Protein AF-A0A376GHS5-F1 (afdb_monomer_lite)

Organism: NCBI:txid343874

Sequence (92 aa):
MTEKEKLGIYLTSLRKDIKSSDYIDRSISQQELADKTKGLSKNTLLSIENGSANPTLDSLIILANALNQDKLNIFNISIDVKKYIKENNLDF

pLDDT: mean 94.78, std 4.31, range [69.0, 98.0]

InterPro domains:
  IPR001387 Cro/C1-type, helix-turn-helix domain [PF01381] (27-68)
  IPR001387 Cro/C1-type, helix-turn-helix domain [PS50943] (26-75)
  IPR001387 Cro/C1-type, helix-turn-helix domain [SM00530] (10-74)
  IPR001387 Cro/C1-type, helix-turn-helix domain [cd00093] (26-68)
  IPR010982 Lambda repressor-like, DNA-binding domain superfamily [G3DSA:1.10.260.40] (2-83)
  IPR010982 Lambda repressor-like, DNA-binding domain superfamily [SSF47413] (25-74)

Secondary structure (DSSP, 8-state):
--HHHHHHHHHHHHHHTSBPSSSTT-BPPHHHHHHTSSS--HHHHHHHHTT-----HHHHHHHHHHTT-SEEEETTEEEEHHHHHHHHT---

Foldseek 3Di:
DDLLQVQLCVLVVLQQVDCDPVDPPGGHQLCNLQVLADPAHSVNNVCSNNSNDDDDPLRVLRSCVSSVHQWDDRPPDIDGSVVVCVVVVDDD

Structure (mmCIF, N/CA/C/O backbone):
data_AF-A0A376GHS5-F1
#
_entry.id   AF-A0A376GHS5-F1
#
loop_
_atom_site.group_PDB
_atom_site.id
_atom_site.type_symbol
_atom_site.label_atom_id
_atom_site.label_alt_id
_atom_site.label_comp_id
_atom_site.label_asym_id
_atom_site.label_entity_id
_atom_site.label_seq_id
_atom_site.pdbx_PDB_ins_code
_atom_site.Cartn_x
_atom_site.Cartn_y
_atom_site.Cartn_z
_atom_site.occupancy
_atom_site.B_iso_or_equiv
_atom_site.auth_seq_id
_atom_site.auth_comp_id
_atom_site.auth_asym_id
_atom_site.auth_atom_id
_atom_site.pdbx_PDB_model_num
ATOM 1 N N . MET A 1 1 ? 16.905 -5.593 10.758 1.00 87.19 1 MET A N 1
ATOM 2 C CA . MET A 1 1 ? 15.595 -5.289 10.162 1.00 87.19 1 MET A CA 1
ATOM 3 C C . MET A 1 1 ? 14.738 -4.583 11.200 1.00 87.19 1 MET A C 1
ATOM 5 O O . MET A 1 1 ? 14.492 -5.165 12.251 1.00 87.19 1 MET A O 1
ATOM 9 N N . THR A 1 2 ? 14.362 -3.335 10.950 1.00 95.06 2 THR A N 1
ATOM 10 C CA . THR A 1 2 ? 13.501 -2.508 11.804 1.00 95.06 2 THR A CA 1
ATOM 11 C C . THR A 1 2 ? 12.023 -2.816 11.559 1.00 95.06 2 THR A C 1
ATOM 13 O O . THR A 1 2 ? 11.659 -3.405 10.542 1.00 95.06 2 THR A O 1
ATOM 16 N N . GLU A 1 3 ? 11.145 -2.379 12.462 1.00 95.06 3 GLU A N 1
ATOM 17 C CA . GLU A 1 3 ? 9.693 -2.514 12.278 1.00 95.06 3 GLU A CA 1
ATOM 18 C C . GLU A 1 3 ? 9.184 -1.750 11.043 1.00 95.06 3 GLU A C 1
ATOM 20 O O . GLU A 1 3 ? 8.284 -2.221 10.350 1.00 95.06 3 GLU A O 1
ATOM 25 N N . LYS A 1 4 ? 9.818 -0.620 10.701 1.00 95.88 4 LYS A N 1
ATOM 26 C CA . LYS A 1 4 ? 9.512 0.133 9.476 1.00 95.88 4 LYS A CA 1
ATOM 27 C C . LYS A 1 4 ? 9.900 -0.641 8.219 1.00 95.88 4 LYS A C 1
ATOM 29 O O . LYS A 1 4 ? 9.127 -0.676 7.271 1.00 95.88 4 LYS A O 1
ATOM 34 N N . GLU A 1 5 ? 11.060 -1.298 8.222 1.00 96.81 5 GLU A N 1
ATOM 35 C CA . GLU A 1 5 ? 11.489 -2.158 7.109 1.00 96.81 5 GLU A CA 1
ATOM 36 C C . GLU A 1 5 ? 10.553 -3.364 6.948 1.00 96.81 5 GLU A C 1
ATOM 38 O O . GLU A 1 5 ? 10.170 -3.691 5.828 1.00 96.81 5 GLU A O 1
ATOM 43 N N . LYS A 1 6 ? 10.110 -3.988 8.050 1.00 96.44 6 LYS A N 1
ATOM 44 C CA . LYS A 1 6 ? 9.116 -5.078 8.005 1.00 96.44 6 LYS A CA 1
ATOM 45 C C . LYS A 1 6 ? 7.793 -4.615 7.393 1.00 96.44 6 LYS A C 1
ATOM 47 O O . LYS A 1 6 ? 7.254 -5.296 6.522 1.00 96.44 6 LYS A O 1
ATOM 52 N N . LEU A 1 7 ? 7.288 -3.456 7.824 1.00 96.12 7 LEU A N 1
ATOM 53 C CA . LEU A 1 7 ? 6.073 -2.854 7.274 1.00 96.12 7 LEU A CA 1
ATOM 54 C C . LEU A 1 7 ? 6.232 -2.538 5.779 1.00 96.12 7 LEU A C 1
ATOM 56 O O . LEU A 1 7 ? 5.352 -2.868 4.990 1.00 96.12 7 LEU A O 1
ATOM 60 N N . GLY A 1 8 ? 7.364 -1.953 5.380 1.00 96.69 8 GLY A N 1
ATOM 61 C CA . GLY A 1 8 ? 7.664 -1.641 3.982 1.00 96.69 8 GLY A CA 1
ATOM 62 C C . GLY A 1 8 ? 7.716 -2.882 3.086 1.00 96.69 8 GLY A C 1
ATOM 63 O O . GLY A 1 8 ? 7.120 -2.890 2.006 1.00 96.69 8 GLY A O 1
ATOM 64 N N . ILE A 1 9 ? 8.339 -3.968 3.558 1.00 97.12 9 ILE A N 1
ATOM 65 C CA . ILE A 1 9 ? 8.372 -5.263 2.858 1.00 97.12 9 ILE A CA 1
ATOM 66 C C . ILE A 1 9 ? 6.957 -5.833 2.694 1.00 97.12 9 ILE A C 1
ATOM 68 O O . ILE A 1 9 ? 6.604 -6.271 1.600 1.00 97.12 9 ILE A O 1
ATOM 72 N N . TYR A 1 10 ? 6.140 -5.794 3.749 1.00 96.56 10 TYR A N 1
ATOM 73 C CA . TYR A 1 10 ? 4.751 -6.256 3.704 1.00 96.56 10 TYR A CA 1
ATOM 74 C C . TYR A 1 10 ? 3.902 -5.455 2.703 1.00 96.56 10 TYR A C 1
ATOM 76 O O . TYR A 1 10 ? 3.216 -6.029 1.861 1.00 96.56 10 TYR A O 1
ATOM 84 N N . LEU A 1 11 ? 3.983 -4.124 2.722 1.00 96.88 11 LEU A N 1
ATOM 85 C CA . LEU A 1 11 ? 3.249 -3.289 1.764 1.00 96.88 11 LEU A CA 1
ATOM 86 C C . LEU A 1 11 ? 3.735 -3.514 0.325 1.00 96.88 11 LEU A C 1
ATOM 88 O O . LEU A 1 11 ? 2.931 -3.556 -0.606 1.00 96.88 11 LEU A O 1
ATOM 92 N N . THR A 1 12 ? 5.038 -3.748 0.146 1.00 97.75 12 THR A N 1
ATOM 93 C CA . THR A 1 12 ? 5.614 -4.109 -1.154 1.00 97.75 12 THR A CA 1
ATOM 94 C C . THR A 1 12 ? 5.058 -5.435 -1.669 1.00 97.75 12 THR A C 1
ATOM 96 O O . THR A 1 12 ? 4.793 -5.546 -2.868 1.00 97.75 12 THR A O 1
ATOM 99 N N . SER A 1 13 ? 4.887 -6.449 -0.809 1.00 97.19 13 SER A N 1
ATOM 100 C CA . SER A 1 13 ? 4.310 -7.728 -1.240 1.00 97.19 13 SER A CA 1
ATOM 101 C C . SER A 1 13 ? 2.861 -7.553 -1.681 1.00 97.19 13 SER A C 1
ATOM 103 O O . SER A 1 13 ? 2.528 -7.975 -2.782 1.00 97.19 13 SER A O 1
ATOM 105 N N . LEU A 1 14 ? 2.052 -6.819 -0.907 1.00 96.94 14 LEU A N 1
ATOM 106 C CA . LEU A 1 14 ? 0.668 -6.514 -1.284 1.00 96.94 14 LEU A CA 1
ATOM 107 C C . LEU A 1 14 ? 0.580 -5.787 -2.632 1.00 96.94 14 LEU A 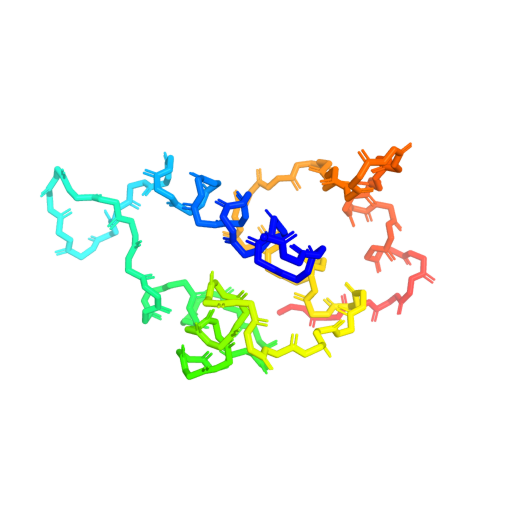C 1
ATOM 109 O O . LEU A 1 14 ? -0.252 -6.125 -3.470 1.00 96.94 14 LEU A O 1
ATOM 113 N N . ARG A 1 15 ? 1.460 -4.807 -2.880 1.00 97.19 15 ARG A N 1
ATOM 114 C CA . ARG A 1 15 ? 1.505 -4.107 -4.171 1.00 97.19 15 ARG A CA 1
ATOM 115 C C . ARG A 1 15 ? 1.848 -5.046 -5.321 1.00 97.19 15 ARG A C 1
ATOM 117 O O . ARG A 1 15 ? 1.265 -4.939 -6.397 1.00 97.19 15 ARG A O 1
ATOM 124 N N . LYS A 1 16 ? 2.806 -5.949 -5.121 1.00 96.56 16 LYS A N 1
ATOM 125 C CA . LYS A 1 16 ? 3.263 -6.862 -6.176 1.00 96.56 16 LYS A CA 1
ATOM 126 C C . LYS A 1 16 ? 2.198 -7.877 -6.601 1.00 96.56 16 LYS A C 1
ATOM 128 O O . LYS A 1 16 ? 2.273 -8.353 -7.734 1.00 96.56 16 LYS A O 1
ATOM 133 N N . ASP A 1 17 ? 1.197 -8.132 -5.768 1.00 95.50 17 ASP A N 1
ATOM 134 C CA . ASP A 1 17 ? 0.071 -9.011 -6.101 1.00 95.50 17 ASP A CA 1
ATOM 135 C C . ASP A 1 17 ? -0.937 -8.359 -7.067 1.00 95.50 17 ASP A C 1
ATOM 137 O O . ASP A 1 17 ? -1.737 -9.045 -7.705 1.00 95.50 17 ASP A O 1
ATOM 141 N N . ILE A 1 18 ? -0.878 -7.035 -7.236 1.00 95.31 18 ILE A N 1
ATOM 142 C CA . ILE A 1 18 ? -1.785 -6.285 -8.106 1.00 95.31 18 ILE A CA 1
ATOM 143 C C . ILE A 1 18 ? -1.162 -6.110 -9.483 1.00 95.31 18 ILE A C 1
ATOM 145 O O . ILE A 1 18 ? -0.025 -5.657 -9.613 1.00 95.31 18 ILE A O 1
ATOM 149 N N . LYS A 1 19 ? -1.928 -6.421 -10.531 1.00 96.19 19 LYS A N 1
ATOM 150 C CA . LYS A 1 19 ? -1.511 -6.225 -11.924 1.00 96.19 19 LYS A CA 1
ATOM 151 C C . LYS A 1 19 ? -1.485 -4.743 -12.301 1.00 96.19 19 LYS A C 1
ATOM 153 O O . LYS A 1 19 ? -2.360 -3.973 -11.906 1.00 96.19 19 LYS A O 1
ATOM 158 N N . SER A 1 20 ? -0.468 -4.369 -13.069 1.00 95.69 20 SER A N 1
ATOM 159 C CA . SER A 1 20 ? -0.348 -3.050 -13.686 1.00 95.69 20 SER A CA 1
ATOM 160 C C . SER A 1 20 ? -1.454 -2.850 -14.722 1.00 95.69 20 SER A C 1
ATOM 162 O O . SER A 1 20 ? -1.818 -3.790 -15.431 1.00 95.69 20 SER A O 1
ATOM 164 N N . SER A 1 21 ? -1.996 -1.631 -14.794 1.00 93.44 21 SER A N 1
ATOM 165 C CA . SER A 1 21 ? -2.900 -1.228 -15.880 1.00 93.44 21 SER A CA 1
ATOM 166 C C . SER A 1 21 ? -2.133 -0.845 -17.139 1.00 93.44 21 SER A C 1
ATOM 168 O O . SER A 1 21 ? -2.646 -1.000 -18.243 1.00 93.44 21 SER A O 1
ATOM 170 N N . ASP A 1 22 ? -0.903 -0.367 -16.962 1.00 92.81 22 ASP A N 1
ATOM 171 C CA . ASP A 1 22 ? -0.115 0.256 -18.021 1.00 92.81 22 ASP A CA 1
ATOM 172 C C . ASP A 1 22 ? 0.796 -0.756 -18.730 1.00 92.81 22 ASP A C 1
ATOM 174 O O . ASP A 1 22 ? 1.166 -0.573 -19.891 1.00 92.81 22 ASP A O 1
ATOM 178 N N . TYR A 1 23 ? 1.161 -1.843 -18.042 1.00 93.19 23 TYR A N 1
ATOM 179 C CA . TYR A 1 23 ? 2.101 -2.844 -18.531 1.00 93.19 23 TYR A CA 1
ATOM 180 C C . TYR A 1 23 ? 1.562 -4.265 -18.358 1.00 93.19 23 TYR A C 1
ATOM 182 O O . TYR A 1 23 ? 1.386 -4.763 -17.244 1.00 93.19 23 TYR A O 1
ATOM 190 N N . ILE A 1 24 ? 1.402 -4.960 -19.485 1.00 92.81 24 ILE A N 1
ATOM 191 C CA . ILE A 1 24 ? 1.024 -6.376 -19.520 1.00 92.81 24 ILE A CA 1
ATOM 192 C C . ILE A 1 24 ? 2.060 -7.206 -18.742 1.00 92.81 24 ILE A C 1
ATOM 194 O O . ILE A 1 24 ? 3.264 -6.950 -18.808 1.00 92.81 24 ILE A O 1
ATOM 198 N N . ASP A 1 25 ? 1.571 -8.176 -17.968 1.00 93.62 25 ASP A N 1
ATOM 199 C CA . ASP A 1 25 ? 2.354 -9.111 -17.148 1.00 93.62 25 ASP A CA 1
ATOM 200 C C . ASP A 1 25 ? 3.235 -8.495 -16.049 1.00 93.62 25 ASP A C 1
ATOM 202 O O . ASP A 1 25 ? 4.013 -9.208 -15.411 1.00 93.62 25 ASP A O 1
ATOM 206 N N . ARG A 1 26 ? 3.079 -7.202 -15.743 1.00 95.00 26 ARG A N 1
ATOM 207 C CA . ARG A 1 26 ? 3.774 -6.559 -14.618 1.00 95.00 26 ARG A CA 1
ATOM 208 C C . ARG A 1 26 ? 2.850 -6.330 -13.433 1.00 95.00 26 ARG A C 1
ATOM 210 O O . ARG A 1 26 ? 1.631 -6.233 -13.568 1.00 95.00 26 ARG A O 1
ATOM 217 N N . SER A 1 27 ? 3.452 -6.230 -12.254 1.00 97.12 27 SER A N 1
ATOM 218 C CA . SER A 1 27 ? 2.770 -5.692 -11.081 1.00 97.12 27 SER A CA 1
ATOM 219 C C . SER A 1 27 ? 2.684 -4.171 -11.164 1.00 97.12 27 SER A C 1
ATOM 221 O O . SER A 1 27 ? 3.551 -3.540 -11.772 1.00 97.12 27 SER A O 1
ATOM 223 N N . ILE A 1 28 ? 1.680 -3.587 -10.512 1.00 97.06 28 ILE A N 1
ATOM 224 C CA . ILE A 1 28 ? 1.484 -2.139 -10.452 1.00 97.06 28 ILE A CA 1
ATOM 225 C C . ILE A 1 28 ? 2.738 -1.441 -9.906 1.00 97.06 28 ILE A C 1
ATOM 227 O O . ILE A 1 28 ? 3.340 -1.862 -8.909 1.00 97.06 28 ILE A O 1
ATOM 231 N N . SER A 1 29 ? 3.167 -0.374 -10.572 1.00 97.00 29 SER A N 1
ATOM 232 C CA . SER A 1 29 ? 4.286 0.448 -10.122 1.00 97.00 29 SER A CA 1
ATOM 233 C C . SER A 1 29 ? 3.906 1.326 -8.922 1.00 97.00 29 SER A C 1
ATOM 235 O O . SER A 1 29 ? 2.736 1.519 -8.599 1.00 97.00 29 SER A O 1
ATOM 237 N N . GLN A 1 30 ? 4.909 1.899 -8.251 1.00 97.19 30 GLN A N 1
ATOM 238 C CA . GLN A 1 30 ? 4.670 2.915 -7.217 1.00 97.19 30 GLN A CA 1
ATOM 239 C C . GLN A 1 30 ? 3.994 4.168 -7.794 1.00 97.19 30 GLN A C 1
ATOM 241 O O . GLN A 1 30 ? 3.267 4.839 -7.077 1.00 97.19 30 GLN A O 1
ATOM 246 N N . GLN A 1 31 ? 4.237 4.496 -9.070 1.00 97.00 31 GLN A N 1
ATOM 247 C CA . GLN A 1 31 ? 3.589 5.641 -9.710 1.00 97.00 31 GLN A CA 1
ATOM 248 C C . GLN A 1 31 ? 2.104 5.357 -9.930 1.00 97.00 31 GLN A C 1
ATOM 250 O O . GLN A 1 31 ? 1.276 6.096 -9.420 1.00 97.00 31 GLN A O 1
ATOM 255 N N . GLU A 1 32 ? 1.778 4.235 -10.572 1.00 96.50 32 GLU A N 1
ATOM 256 C CA . GLU A 1 32 ? 0.385 3.832 -10.793 1.00 96.50 32 GLU A CA 1
ATOM 257 C C . GLU A 1 32 ? -0.388 3.689 -9.474 1.00 96.50 32 GLU A C 1
ATOM 259 O O . GLU A 1 32 ? -1.572 4.003 -9.410 1.00 96.50 32 GLU A O 1
ATOM 264 N N . LEU A 1 33 ? 0.261 3.218 -8.402 1.00 96.19 33 LEU A N 1
ATOM 265 C CA . LEU A 1 33 ? -0.379 3.157 -7.089 1.00 96.19 33 LEU A CA 1
ATOM 266 C C . LEU A 1 33 ? -0.600 4.551 -6.489 1.00 96.19 33 LEU A C 1
ATOM 268 O O . LEU A 1 33 ? -1.663 4.792 -5.928 1.00 96.19 33 LEU A O 1
ATOM 272 N N . ALA A 1 34 ? 0.364 5.465 -6.628 1.00 95.94 34 ALA A N 1
ATOM 273 C CA . ALA A 1 34 ? 0.196 6.854 -6.204 1.00 95.94 34 ALA A CA 1
ATOM 274 C C . ALA A 1 34 ? -0.974 7.521 -6.942 1.00 95.94 34 ALA A C 1
ATOM 276 O O . ALA A 1 34 ? -1.794 8.181 -6.311 1.00 95.94 34 ALA A O 1
ATOM 277 N N . ASP A 1 35 ? -1.114 7.264 -8.244 1.00 94.81 35 ASP A N 1
ATOM 278 C CA . ASP A 1 35 ? -2.196 7.807 -9.075 1.00 94.81 35 ASP A CA 1
ATOM 279 C C . ASP A 1 35 ? -3.588 7.279 -8.662 1.00 94.81 35 ASP A C 1
ATOM 281 O O . ASP A 1 35 ? -4.604 7.908 -8.953 1.00 94.81 35 ASP A O 1
ATOM 285 N N . LYS A 1 36 ? -3.647 6.151 -7.936 1.00 92.94 36 LYS A N 1
ATOM 286 C CA . LYS A 1 36 ? -4.875 5.581 -7.347 1.00 92.94 36 LYS A CA 1
ATOM 287 C C . LYS A 1 36 ? -5.182 6.082 -5.937 1.00 92.94 36 LYS A C 1
ATOM 289 O O . LYS A 1 36 ? -6.188 5.678 -5.357 1.00 92.94 36 LYS A O 1
ATOM 294 N N . THR A 1 37 ? -4.321 6.914 -5.362 1.00 91.19 37 THR A N 1
ATOM 295 C CA . THR A 1 37 ? -4.465 7.416 -3.993 1.00 91.19 37 THR A CA 1
ATOM 296 C C . THR A 1 37 ? -4.581 8.929 -3.984 1.00 91.19 37 THR A C 1
ATOM 298 O O . THR A 1 37 ? -3.802 9.632 -4.624 1.00 91.19 37 THR A O 1
ATOM 301 N N . LYS A 1 38 ? -5.484 9.469 -3.170 1.00 87.19 38 LYS A N 1
ATOM 302 C CA . LYS A 1 38 ? -5.484 10.897 -2.864 1.00 87.19 38 LYS A CA 1
ATOM 303 C C . LYS A 1 38 ? -4.510 11.182 -1.725 1.00 87.19 38 LYS A C 1
ATOM 305 O O . LYS A 1 38 ? -4.667 10.700 -0.609 1.00 87.19 38 LYS A O 1
ATOM 310 N N . GLY A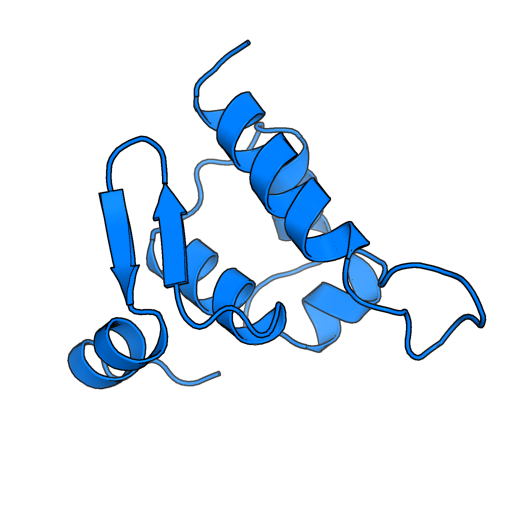 1 39 ? -3.481 11.974 -2.022 1.00 85.69 39 GLY A N 1
ATOM 311 C CA . GLY A 1 39 ? -2.542 12.496 -1.023 1.00 85.69 39 GLY A CA 1
ATOM 312 C C . GLY A 1 39 ? -1.260 11.687 -0.798 1.00 85.69 39 GLY A C 1
ATOM 313 O O . GLY A 1 39 ? -0.405 12.150 -0.044 1.00 85.69 39 GLY A O 1
ATOM 314 N N . LEU A 1 40 ? -1.059 10.540 -1.463 1.00 94.19 40 LEU A N 1
ATOM 315 C CA . LEU A 1 40 ? 0.225 9.827 -1.426 1.00 94.19 40 LEU A CA 1
ATOM 316 C C . LEU A 1 40 ? 0.973 10.002 -2.747 1.00 94.19 40 LEU A C 1
ATOM 318 O O . LEU A 1 40 ? 0.495 9.642 -3.815 1.00 94.19 40 LEU A O 1
ATOM 322 N N . SER A 1 41 ? 2.184 10.552 -2.670 1.00 96.31 41 SER A N 1
ATOM 323 C CA . SER A 1 41 ? 3.070 10.659 -3.830 1.00 96.31 41 SER A CA 1
ATOM 324 C C . SER A 1 41 ? 3.866 9.369 -4.040 1.00 96.31 41 SER A C 1
ATOM 326 O O . SER A 1 41 ? 4.120 8.625 -3.089 1.00 96.31 41 SER A O 1
ATOM 328 N N . LYS A 1 42 ? 4.393 9.160 -5.253 1.00 97.56 42 LYS A N 1
ATOM 329 C CA . LYS A 1 42 ? 5.370 8.093 -5.533 1.00 97.56 42 LYS A CA 1
ATOM 330 C C . LYS A 1 42 ? 6.541 8.097 -4.538 1.00 97.56 42 LYS A C 1
ATOM 332 O O . LYS A 1 42 ? 6.951 7.037 -4.075 1.00 97.56 42 LYS A O 1
ATOM 337 N N . ASN A 1 43 ? 7.065 9.274 -4.182 1.00 97.62 43 ASN A N 1
ATOM 338 C CA . ASN A 1 43 ? 8.175 9.399 -3.228 1.00 97.62 43 ASN A CA 1
ATOM 339 C C . ASN A 1 43 ? 7.763 8.983 -1.812 1.00 97.62 43 ASN A C 1
ATOM 341 O O . ASN A 1 43 ? 8.555 8.367 -1.097 1.00 97.62 43 ASN A O 1
ATOM 345 N N . THR A 1 44 ? 6.523 9.281 -1.418 1.00 96.50 44 THR A N 1
ATOM 346 C CA . THR A 1 44 ? 5.948 8.820 -0.151 1.00 96.50 44 THR A CA 1
ATOM 347 C C . THR A 1 44 ? 5.902 7.295 -0.125 1.00 96.50 44 THR A C 1
ATOM 349 O O . THR A 1 44 ? 6.420 6.693 0.812 1.00 96.50 44 THR A O 1
ATOM 352 N N . LEU A 1 45 ? 5.371 6.665 -1.179 1.00 97.50 45 LEU A N 1
ATOM 353 C CA . LEU A 1 45 ? 5.302 5.205 -1.293 1.00 97.50 45 LEU A CA 1
ATOM 354 C C . LEU A 1 45 ? 6.690 4.559 -1.289 1.00 97.50 45 LEU A C 1
ATOM 356 O O . LEU A 1 45 ? 6.916 3.620 -0.535 1.00 97.50 45 LEU A O 1
ATOM 360 N N . LEU A 1 46 ? 7.644 5.105 -2.048 1.00 97.88 46 LEU A N 1
ATOM 361 C CA . LEU A 1 46 ? 9.034 4.643 -2.048 1.00 97.88 46 LEU A CA 1
ATOM 362 C C . LEU A 1 46 ? 9.652 4.689 -0.644 1.00 97.88 46 LEU A C 1
ATOM 364 O O . LEU A 1 46 ? 10.318 3.747 -0.222 1.00 97.88 46 LEU A O 1
ATOM 368 N N . SER A 1 47 ? 9.425 5.779 0.087 1.00 97.94 47 SER A N 1
ATOM 369 C CA . SER A 1 47 ? 9.967 5.957 1.438 1.00 97.94 47 SER A CA 1
ATOM 370 C C . SER A 1 47 ? 9.314 5.007 2.450 1.00 97.94 47 SER A C 1
ATOM 372 O O . SER A 1 47 ? 9.977 4.526 3.367 1.00 97.94 47 SER A O 1
ATOM 374 N N . ILE A 1 48 ? 8.023 4.706 2.278 1.00 97.38 48 ILE A N 1
ATOM 375 C CA . ILE A 1 48 ? 7.312 3.699 3.075 1.00 97.38 48 ILE A CA 1
ATOM 376 C C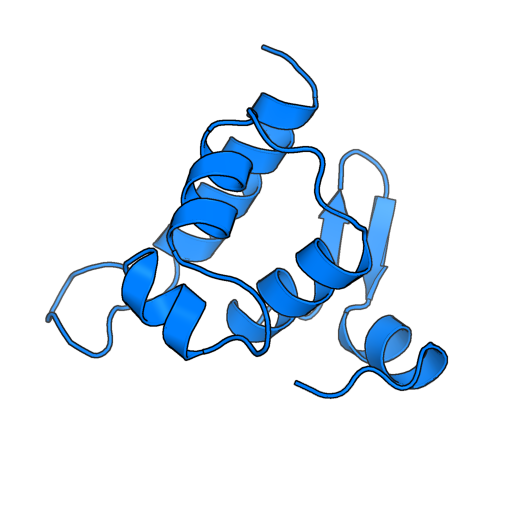 . ILE A 1 48 ? 7.857 2.297 2.775 1.00 97.38 48 ILE A C 1
ATOM 378 O O . ILE A 1 48 ? 8.231 1.586 3.703 1.00 97.38 48 ILE A O 1
ATOM 382 N N . GLU A 1 49 ? 7.954 1.911 1.500 1.00 97.25 49 GLU A N 1
ATOM 383 C CA . GLU A 1 49 ? 8.423 0.580 1.081 1.00 97.25 49 GLU A CA 1
ATOM 384 C C . GLU A 1 49 ? 9.871 0.304 1.499 1.00 97.25 49 GLU A C 1
ATOM 386 O O . GLU A 1 49 ? 10.194 -0.812 1.902 1.00 97.25 49 GLU A O 1
ATOM 391 N N . ASN A 1 50 ? 10.725 1.329 1.487 1.00 97.12 50 ASN A N 1
ATOM 392 C CA . ASN A 1 50 ? 12.109 1.230 1.954 1.00 97.12 50 ASN A CA 1
ATOM 393 C C . ASN A 1 50 ? 12.247 1.291 3.488 1.00 97.12 50 ASN A C 1
ATOM 395 O O . ASN A 1 50 ? 13.357 1.174 4.002 1.00 97.12 50 ASN A O 1
ATOM 399 N N . GLY A 1 51 ? 11.161 1.525 4.232 1.00 97.12 51 GLY A N 1
ATOM 400 C CA . GLY A 1 51 ? 11.193 1.656 5.691 1.00 97.12 51 GLY A CA 1
ATOM 401 C C . GLY A 1 51 ? 11.846 2.946 6.210 1.00 97.12 51 GLY A C 1
ATOM 402 O O . GLY A 1 51 ? 12.159 3.037 7.398 1.00 97.12 51 GLY A O 1
ATOM 403 N N . SER A 1 52 ? 12.052 3.953 5.355 1.00 97.31 52 SER A N 1
ATOM 404 C CA . SER A 1 52 ? 12.631 5.246 5.746 1.00 97.31 52 SER A CA 1
ATOM 405 C C . SER A 1 52 ? 11.583 6.247 6.248 1.00 97.31 52 SER A C 1
ATOM 407 O O . SER A 1 52 ? 11.914 7.159 7.007 1.00 97.31 52 SER A O 1
ATOM 409 N N . ALA A 1 53 ? 10.309 6.065 5.889 1.00 95.25 53 ALA A N 1
ATOM 410 C CA . ALA A 1 53 ? 9.202 6.894 6.360 1.00 95.25 53 ALA A CA 1
ATOM 411 C C . ALA A 1 53 ? 8.612 6.420 7.702 1.00 95.25 53 ALA A C 1
ATOM 413 O O . ALA A 1 53 ? 8.758 5.271 8.114 1.00 95.25 53 ALA A O 1
ATOM 414 N N . ASN A 1 54 ? 7.895 7.321 8.378 1.00 93.88 54 ASN A N 1
ATOM 415 C CA . ASN A 1 54 ? 7.000 6.997 9.491 1.00 93.88 54 ASN A CA 1
ATOM 416 C C . ASN A 1 54 ? 5.553 7.336 9.086 1.00 93.88 54 ASN A C 1
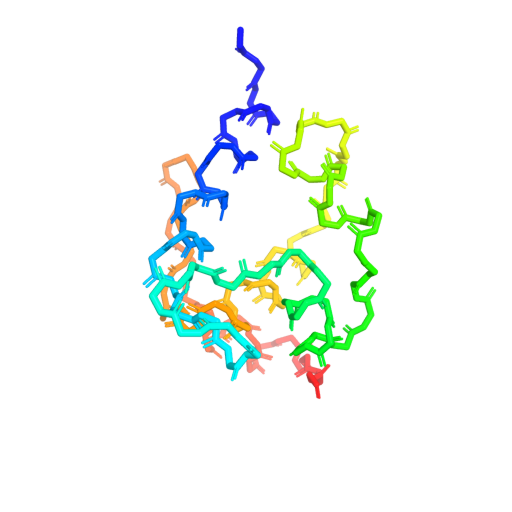ATOM 418 O O . ASN A 1 54 ? 5.093 8.434 9.401 1.00 93.88 54 ASN A O 1
ATOM 422 N N . PRO A 1 55 ? 4.873 6.475 8.306 1.00 94.44 55 PRO A N 1
ATOM 423 C CA . PRO A 1 55 ? 3.537 6.779 7.805 1.00 94.44 55 PRO A CA 1
ATOM 424 C C . PRO A 1 55 ? 2.511 6.858 8.939 1.00 94.44 55 PRO A C 1
ATOM 426 O O . PRO A 1 55 ? 2.598 6.125 9.924 1.00 94.44 55 PRO A O 1
ATOM 429 N N . THR A 1 56 ? 1.516 7.731 8.781 1.00 94.81 56 THR A N 1
ATOM 430 C CA . THR A 1 56 ? 0.340 7.742 9.660 1.00 94.81 56 THR A CA 1
ATOM 431 C C . THR A 1 56 ? -0.529 6.517 9.400 1.00 94.81 56 THR A C 1
ATOM 433 O O . THR A 1 56 ? -0.465 5.922 8.321 1.00 94.81 56 THR A O 1
ATOM 436 N N . LEU A 1 57 ? -1.386 6.164 10.361 1.00 94.88 57 LEU A N 1
ATOM 437 C CA . LEU A 1 57 ? -2.370 5.106 10.145 1.00 94.88 57 LEU A CA 1
ATOM 438 C C . LEU A 1 57 ? -3.278 5.430 8.948 1.00 94.88 57 LEU A C 1
ATOM 440 O O . LEU A 1 57 ? -3.468 4.571 8.098 1.00 94.88 57 LEU A O 1
ATOM 444 N N . ASP A 1 58 ? -3.729 6.677 8.804 1.00 95.06 58 ASP A N 1
ATOM 445 C CA . ASP A 1 58 ? -4.543 7.102 7.656 1.00 95.06 58 ASP A CA 1
ATOM 446 C C . ASP A 1 58 ? -3.826 6.871 6.323 1.00 95.06 58 ASP A C 1
ATOM 448 O O . ASP A 1 58 ? -4.415 6.328 5.395 1.00 95.06 58 ASP A O 1
ATOM 452 N N . SER A 1 59 ? -2.528 7.192 6.241 1.00 94.69 59 SER A N 1
ATOM 453 C CA . SER A 1 59 ? -1.725 6.926 5.038 1.00 94.69 59 SER A CA 1
ATOM 454 C C . SER A 1 59 ? -1.681 5.433 4.714 1.00 94.69 59 SER A C 1
ATOM 456 O O . SER A 1 59 ? -1.785 5.041 3.553 1.00 94.69 59 SER A O 1
ATOM 458 N N . LEU A 1 60 ? -1.544 4.589 5.740 1.00 95.75 60 LEU A N 1
ATOM 459 C CA . LEU A 1 60 ? -1.540 3.137 5.581 1.00 95.75 60 LEU A CA 1
ATOM 460 C C . LEU A 1 60 ? -2.911 2.599 5.156 1.00 95.75 60 LEU A C 1
ATOM 462 O O . LEU A 1 60 ? -2.971 1.683 4.341 1.00 95.75 60 LEU A O 1
ATOM 466 N N . ILE A 1 61 ? -4.002 3.176 5.660 1.00 96.56 61 ILE A N 1
ATOM 467 C CA . ILE A 1 61 ? -5.371 2.794 5.301 1.00 96.56 61 ILE A CA 1
ATOM 468 C C . ILE A 1 61 ? -5.714 3.227 3.874 1.00 96.56 61 ILE A C 1
ATOM 470 O O . ILE A 1 61 ? -6.259 2.426 3.118 1.00 96.56 61 ILE A O 1
ATOM 474 N N . ILE A 1 62 ? -5.337 4.444 3.473 1.00 94.75 62 ILE A N 1
ATOM 475 C CA . ILE A 1 62 ? -5.477 4.927 2.090 1.00 94.75 62 ILE A CA 1
ATOM 476 C C . ILE A 1 62 ? -4.736 3.988 1.136 1.00 94.75 62 ILE A C 1
ATOM 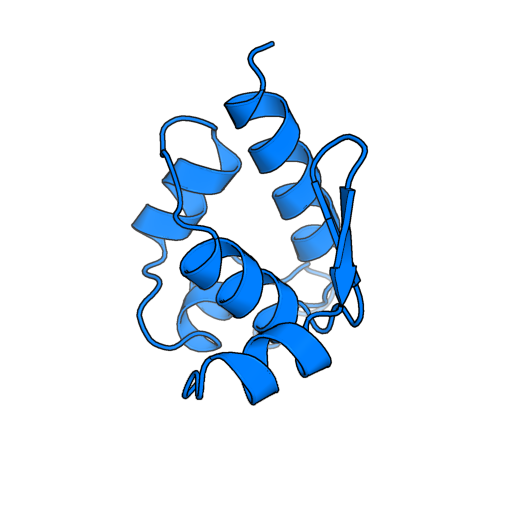478 O O . ILE A 1 62 ? -5.288 3.561 0.121 1.00 94.75 62 ILE A O 1
ATOM 482 N N . LEU A 1 63 ? -3.505 3.611 1.492 1.00 95.25 63 LEU A N 1
ATOM 483 C CA . LEU A 1 63 ? -2.712 2.671 0.713 1.00 95.25 63 LEU A CA 1
ATOM 484 C C . LEU A 1 63 ? -3.372 1.287 0.639 1.00 95.25 63 LEU A C 1
ATOM 486 O O . LEU A 1 63 ? -3.494 0.729 -0.447 1.00 95.25 63 LEU A O 1
ATOM 490 N N . ALA A 1 64 ? -3.835 0.743 1.766 1.00 95.69 64 ALA A N 1
ATOM 491 C CA . ALA A 1 64 ? -4.514 -0.551 1.819 1.00 95.69 64 ALA A CA 1
ATOM 492 C C . ALA A 1 64 ? -5.790 -0.571 0.962 1.00 95.69 64 ALA A C 1
ATOM 494 O O . ALA A 1 64 ? -6.034 -1.540 0.243 1.00 95.69 64 ALA A O 1
ATOM 495 N N . ASN A 1 65 ? -6.563 0.518 0.983 1.00 95.06 65 ASN A N 1
ATOM 496 C CA . ASN A 1 65 ? -7.752 0.684 0.153 1.00 95.06 65 ASN A CA 1
ATOM 497 C C . ASN A 1 65 ? -7.402 0.699 -1.344 1.00 95.06 65 ASN A C 1
ATOM 499 O O . ASN A 1 65 ? -8.000 -0.043 -2.119 1.00 95.06 65 ASN A O 1
ATOM 503 N N . ALA A 1 66 ? -6.379 1.461 -1.752 1.00 94.31 66 ALA A N 1
ATOM 504 C CA . ALA A 1 66 ? -5.898 1.474 -3.139 1.00 94.31 66 ALA A CA 1
ATOM 505 C C . ALA A 1 66 ? -5.315 0.122 -3.590 1.00 94.31 66 ALA A C 1
ATOM 507 O O . ALA A 1 66 ? -5.324 -0.209 -4.778 1.00 94.31 66 ALA A O 1
ATOM 508 N N . LEU A 1 67 ? -4.844 -0.681 -2.631 1.00 95.00 67 LEU A N 1
ATOM 509 C CA . LEU A 1 67 ? -4.397 -2.055 -2.829 1.00 95.00 67 LEU A CA 1
ATOM 510 C C . LEU A 1 67 ? -5.541 -3.092 -2.782 1.00 95.00 67 LEU A C 1
ATOM 512 O O . LEU A 1 67 ? -5.273 -4.295 -2.785 1.00 95.00 67 LEU A O 1
ATOM 516 N N . ASN A 1 68 ? -6.805 -2.655 -2.732 1.00 94.00 68 ASN A N 1
ATOM 517 C CA . ASN A 1 68 ? -8.000 -3.501 -2.623 1.00 94.00 68 ASN A CA 1
ATOM 518 C C . ASN A 1 68 ? -7.965 -4.486 -1.441 1.00 94.00 68 ASN A C 1
ATOM 520 O O . ASN A 1 68 ? -8.425 -5.623 -1.554 1.00 94.00 68 ASN A O 1
ATOM 524 N N . GLN A 1 69 ? -7.403 -4.072 -0.306 1.00 96.19 69 GLN A N 1
ATOM 525 C CA . GLN A 1 69 ? -7.365 -4.893 0.901 1.00 96.19 69 GLN A CA 1
ATOM 526 C C . GLN A 1 69 ? -8.581 -4.611 1.784 1.00 96.19 69 GLN A C 1
ATOM 528 O O . GLN A 1 69 ? -8.805 -3.476 2.195 1.00 96.19 69 GLN A O 1
ATOM 533 N N . ASP A 1 70 ? -9.333 -5.653 2.147 1.00 96.62 70 ASP A N 1
ATOM 534 C CA . ASP A 1 70 ? -10.399 -5.529 3.152 1.00 96.62 70 ASP A CA 1
ATOM 535 C C . ASP A 1 70 ? -9.828 -5.381 4.573 1.00 96.62 70 ASP A C 1
ATOM 537 O O . ASP A 1 70 ? -10.428 -4.735 5.437 1.00 96.62 70 ASP A O 1
ATOM 541 N N . LYS A 1 71 ? -8.652 -5.973 4.820 1.00 97.31 71 LYS A N 1
ATOM 542 C CA . LYS A 1 71 ? -7.949 -5.917 6.103 1.00 97.31 71 LYS A CA 1
ATOM 543 C C . LYS A 1 71 ? -6.492 -5.536 5.916 1.00 97.31 71 LYS A C 1
ATOM 545 O O . LYS A 1 71 ? -5.814 -6.077 5.047 1.00 97.31 71 LYS A O 1
ATOM 550 N N . LEU A 1 72 ? -6.000 -4.677 6.799 1.00 97.25 72 LEU A N 1
ATOM 551 C CA . LEU A 1 72 ? -4.588 -4.342 6.902 1.00 97.25 72 LEU A CA 1
ATOM 552 C C . LEU A 1 72 ? -4.002 -4.981 8.163 1.00 97.25 72 LEU A C 1
ATOM 554 O O . LEU A 1 72 ? -4.440 -4.685 9.275 1.00 97.25 72 LEU A O 1
ATOM 558 N N . ASN A 1 73 ? -3.008 -5.853 7.992 1.00 95.69 73 ASN A N 1
ATOM 559 C CA . ASN A 1 73 ? -2.346 -6.528 9.106 1.00 95.69 73 ASN A CA 1
ATOM 560 C C . ASN A 1 73 ? -1.030 -5.816 9.429 1.00 95.69 73 ASN A C 1
ATOM 562 O O . ASN A 1 73 ? -0.072 -5.892 8.666 1.00 95.69 73 ASN A O 1
ATOM 566 N N . ILE A 1 74 ? -0.978 -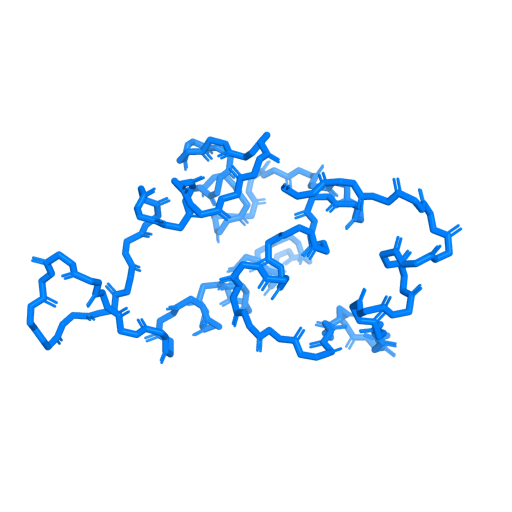5.126 10.566 1.00 92.69 74 ILE A N 1
ATOM 567 C CA . ILE A 1 74 ? 0.218 -4.438 11.055 1.00 92.69 74 ILE A CA 1
ATOM 568 C C . ILE A 1 74 ? 0.671 -5.161 12.323 1.00 92.69 74 ILE A C 1
ATOM 570 O O . ILE A 1 74 ? 0.043 -5.051 13.375 1.00 92.69 74 ILE A O 1
ATOM 574 N N . PHE A 1 75 ? 1.764 -5.917 12.220 1.00 88.56 75 PHE A N 1
ATOM 575 C CA . PHE A 1 75 ? 2.283 -6.765 13.299 1.00 88.56 75 PHE A CA 1
ATOM 576 C C . PHE A 1 75 ? 1.222 -7.747 13.825 1.00 88.56 75 PHE A C 1
ATOM 578 O O . PHE A 1 75 ? 0.814 -8.654 13.106 1.00 88.56 75 PHE A O 1
ATOM 585 N N . ASN A 1 76 ? 0.784 -7.587 15.074 1.00 91.38 76 ASN A N 1
ATOM 586 C CA . ASN A 1 76 ? -0.220 -8.419 15.735 1.00 91.38 76 ASN A CA 1
ATOM 587 C C . ASN A 1 76 ? -1.627 -7.793 15.727 1.00 91.38 76 ASN A C 1
ATOM 589 O O . ASN A 1 76 ? -2.512 -8.277 16.431 1.00 91.38 76 ASN A O 1
ATOM 593 N N . ILE A 1 77 ? -1.838 -6.730 14.947 1.00 94.44 77 ILE A N 1
ATOM 594 C CA . ILE A 1 77 ? -3.115 -6.026 14.833 1.00 94.44 77 ILE A CA 1
ATOM 595 C C . ILE A 1 77 ? -3.654 -6.206 13.414 1.00 94.44 77 ILE A C 1
ATOM 597 O O . ILE A 1 77 ? -2.934 -6.033 12.433 1.00 94.44 77 ILE A O 1
ATOM 601 N N . SER A 1 78 ? -4.942 -6.528 13.310 1.00 96.69 78 SER A N 1
ATOM 602 C CA . SER A 1 78 ? -5.681 -6.556 12.048 1.00 96.69 78 SER A CA 1
ATOM 603 C C . SER A 1 78 ? -6.726 -5.451 12.070 1.00 96.69 78 SER A C 1
ATOM 605 O O . SER A 1 78 ? -7.547 -5.392 12.987 1.00 96.69 78 SER A O 1
ATOM 607 N N . ILE A 1 79 ? -6.674 -4.564 11.082 1.00 97.31 79 ILE A N 1
ATOM 608 C CA . ILE A 1 79 ? -7.554 -3.402 10.974 1.00 97.31 79 ILE A CA 1
ATOM 609 C C . ILE A 1 79 ? -8.490 -3.619 9.791 1.00 97.31 79 ILE A C 1
ATOM 611 O O . ILE A 1 79 ? -8.034 -3.913 8.688 1.00 97.31 79 ILE A O 1
ATOM 615 N N . ASP A 1 80 ? -9.793 -3.468 10.017 1.00 98.00 80 ASP A N 1
ATOM 616 C CA . ASP A 1 80 ? -10.790 -3.452 8.946 1.00 98.00 80 ASP A CA 1
ATOM 617 C C . ASP A 1 80 ? -10.739 -2.096 8.234 1.00 98.00 80 ASP A C 1
ATOM 619 O O . ASP A 1 80 ? -11.015 -1.051 8.832 1.00 98.00 80 ASP A O 1
ATOM 623 N N . VAL A 1 81 ? -10.344 -2.124 6.961 1.00 97.25 81 VAL A N 1
ATOM 624 C CA . VAL A 1 81 ? -10.070 -0.924 6.164 1.00 97.25 81 VAL A CA 1
ATOM 625 C C . VAL A 1 81 ? -11.351 -0.116 5.968 1.00 97.25 81 VAL A C 1
ATOM 627 O O . VAL A 1 81 ? -11.381 1.080 6.253 1.00 97.25 81 VAL A O 1
ATOM 630 N N . LYS A 1 82 ? -12.444 -0.774 5.565 1.00 96.12 82 LYS A N 1
ATOM 631 C CA . LYS A 1 82 ? -13.734 -0.121 5.284 1.00 96.12 82 LYS A CA 1
ATOM 632 C C . LYS A 1 82 ? -14.364 0.459 6.545 1.00 96.12 82 LYS A C 1
ATOM 634 O O . LYS A 1 82 ? -14.922 1.556 6.511 1.00 96.12 82 LYS A O 1
ATOM 639 N N . LYS A 1 83 ? -14.270 -0.261 7.665 1.00 97.44 83 LYS A N 1
ATOM 640 C CA . LYS A 1 83 ? -14.762 0.212 8.959 1.00 97.44 83 LYS A CA 1
ATOM 641 C C . LYS A 1 83 ? -13.993 1.450 9.419 1.00 97.44 83 LYS A C 1
ATOM 643 O O . LYS A 1 83 ? -14.634 2.442 9.751 1.00 97.44 83 LYS A O 1
ATOM 648 N N . TYR A 1 84 ? -12.658 1.422 9.369 1.00 97.06 84 TYR A N 1
ATOM 649 C CA . TYR A 1 84 ? -11.830 2.564 9.771 1.00 97.06 84 TYR A CA 1
ATOM 650 C C . TYR A 1 84 ? -12.138 3.809 8.933 1.00 97.06 84 TYR A C 1
ATOM 652 O O . TYR A 1 84 ? -12.327 4.897 9.473 1.00 97.06 84 TYR A O 1
ATOM 660 N N . ILE A 1 85 ? -12.248 3.633 7.616 1.00 95.25 85 ILE A N 1
ATOM 661 C CA . ILE A 1 85 ? -12.643 4.674 6.662 1.00 95.25 85 ILE A CA 1
ATOM 662 C C . ILE A 1 85 ? -13.962 5.338 7.067 1.00 95.25 85 ILE A C 1
ATOM 664 O O . ILE A 1 85 ? -14.045 6.564 7.137 1.00 95.25 85 ILE A O 1
ATOM 668 N N . LYS A 1 86 ? -14.978 4.524 7.369 1.00 96.00 86 LYS A N 1
ATOM 669 C CA . LYS A 1 86 ? -16.312 4.997 7.745 1.00 96.00 86 LYS A CA 1
ATOM 670 C C . LYS A 1 86 ? -16.311 5.727 9.088 1.00 96.00 86 LYS A C 1
ATOM 672 O O . LYS A 1 86 ? -16.985 6.739 9.223 1.00 96.00 86 LYS A O 1
ATOM 677 N N . GLU A 1 87 ? -15.588 5.211 10.079 1.00 96.75 87 GLU A N 1
ATOM 678 C CA . GLU A 1 87 ? -15.526 5.798 11.424 1.00 96.75 87 GLU A CA 1
ATOM 679 C C . GLU A 1 87 ? -14.797 7.149 11.444 1.00 96.75 87 GLU A C 1
ATOM 681 O O . GLU A 1 87 ? -15.133 8.008 12.256 1.00 96.75 87 GLU A O 1
ATOM 686 N N . ASN A 1 88 ? -13.843 7.353 10.530 1.00 95.00 88 ASN A N 1
ATOM 687 C CA . ASN A 1 88 ? -13.001 8.551 10.480 1.00 95.00 88 ASN A CA 1
ATOM 688 C C . ASN A 1 88 ? -13.368 9.528 9.347 1.00 95.00 88 ASN A C 1
ATOM 690 O O . ASN A 1 88 ? -12.695 10.543 9.194 1.00 95.00 88 ASN A O 1
ATOM 694 N N . ASN A 1 89 ? -14.429 9.255 8.574 1.00 91.81 89 ASN A N 1
ATOM 695 C CA . ASN A 1 89 ? -14.870 10.070 7.431 1.00 91.81 89 ASN A CA 1
ATOM 696 C C . ASN A 1 89 ? -13.726 10.406 6.454 1.00 91.81 89 ASN A C 1
ATOM 698 O O . ASN A 1 89 ? -13.554 11.557 6.052 1.00 91.81 89 ASN A O 1
ATOM 702 N N . LEU A 1 90 ? -12.914 9.403 6.110 1.00 86.62 90 LEU A N 1
ATOM 703 C CA . LEU A 1 90 ? -11.821 9.582 5.156 1.00 86.62 90 LEU A CA 1
ATOM 704 C C . LEU A 1 90 ? -12.369 9.628 3.723 1.00 86.62 90 LEU A C 1
ATOM 706 O O . LEU A 1 90 ? -13.121 8.739 3.327 1.00 86.62 90 LEU A O 1
ATOM 710 N N . ASP A 1 91 ? -11.950 10.635 2.955 1.00 73.62 91 ASP A N 1
ATOM 711 C CA . ASP A 1 91 ? -12.228 10.768 1.520 1.00 73.62 91 ASP A CA 1
ATOM 712 C C . ASP A 1 91 ? -11.007 10.322 0.698 1.00 73.62 91 ASP A C 1
ATOM 714 O O . ASP A 1 91 ? -9.899 10.827 0.914 1.00 73.62 91 ASP A O 1
ATOM 718 N N . PHE A 1 92 ? -11.224 9.427 -0.272 1.00 69.00 92 PHE A N 1
ATOM 719 C CA . PHE A 1 92 ? -10.197 8.880 -1.180 1.00 69.00 92 PHE A CA 1
ATOM 720 C C . PHE A 1 92 ? -10.260 9.501 -2.568 1.00 69.00 92 PHE A C 1
ATOM 722 O O . PHE A 1 92 ? -11.330 10.015 -2.962 1.00 69.00 92 PHE A O 1
#

Radius of gyration: 12.65 Å; chains: 1; bounding box: 32×22×35 Å